Protein AF-A0A355C442-F1 (afdb_monomer)

Nearest PDB structures (foldseek):
  4i99-assembly1_C  TM=9.065E-01  e=6.624E-02  Pyrococcus furiosus DSM 3638
  1w1w-assembly1_F  TM=9.064E-01  e=1.293E-01  Saccharomyces cerevisiae
  8ro6-assembly1_B  TM=7.929E-01  e=1.581E-01  Homo sapiens
  4pql-assembly1_A  TM=5.981E-01  e=1.538E+00  Staphylococcus aureus
  7tve-assembly1_G  TM=5.615E-01  e=5.862E+00  Saccharomyces cerevisiae W303

Mean predicted aligned error: 9.16 Å

Radius of gyration: 17.13 Å; Cα contacts (8 Å, |Δi|>4): 61; chains: 1; bounding box: 47×35×39 Å

Solvent-accessible surface area (backbone atoms only — not comparable to full-atom values): 4861 Å² total; per-residue (Å²): 130,82,87,72,81,68,74,40,52,54,77,77,68,56,73,95,60,93,64,101,62,58,69,68,57,55,51,50,51,54,50,52,51,51,51,54,36,33,74,70,63,51,28,47,78,50,64,90,52,90,94,47,75,46,31,35,32,73,47,76,79,73,82,82,83,80,78,84,76,83,82,80,130

pLDDT: mean 82.17, std 18.3, range [41.12, 97.81]

Foldseek 3Di:
DPDDFDWDFLVVVQDPDDDPDPPVVSSVVSVVVQVVCVVVVQKDWDDDDPPGTIIMTGDDPPDDPPPPPPPDD

Sequence (73 aa):
LGSIPEWTPLAALAPLREIDAPAASVAASAFNAALEFAKNGAMEIRQTAHFEPIYVRRRERANEDKGARDGAE

Secondary structure (DSSP, 8-state):
---PPPPEEGGGGS-SS--SS-HHHHHHHHHHHHHHHHHTTSEEEE-SSTTSPPEEEEPP----SSSSSSS--

Structure (mmCIF, N/CA/C/O backbone):
data_AF-A0A355C442-F1
#
_entry.id   AF-A0A355C442-F1
#
loop_
_atom_site.group_PDB
_atom_site.id
_atom_site.type_symbol
_atom_site.label_atom_id
_atom_site.label_alt_id
_atom_site.label_comp_id
_atom_site.label_asym_id
_atom_site.label_entity_id
_atom_site.label_seq_id
_atom_site.pdbx_PDB_ins_code
_atom_site.Cartn_x
_atom_site.Cartn_y
_atom_site.Cartn_z
_atom_site.occupancy
_atom_site.B_iso_or_equiv
_atom_site.auth_seq_id
_atom_site.auth_comp_id
_atom_site.auth_asym_id
_atom_site.auth_atom_id
_atom_site.pdbx_PDB_model_num
ATOM 1 N N . LEU A 1 1 ? -25.907 -7.781 5.131 1.00 47.50 1 LEU A N 1
ATOM 2 C CA . LEU A 1 1 ? -24.621 -7.720 5.860 1.00 47.50 1 LEU A CA 1
ATOM 3 C C . LEU A 1 1 ? -24.031 -6.362 5.533 1.00 47.50 1 LEU A C 1
ATOM 5 O O . LEU A 1 1 ? -23.806 -6.117 4.356 1.00 47.50 1 LEU A O 1
ATOM 9 N N . GLY A 1 2 ? -23.958 -5.451 6.509 1.00 49.78 2 GLY A N 1
ATOM 10 C CA . GLY A 1 2 ? -23.437 -4.096 6.284 1.00 49.78 2 GLY A CA 1
ATOM 11 C C . GLY A 1 2 ? -22.072 -4.152 5.600 1.00 49.78 2 GLY A C 1
ATOM 12 O O . GLY A 1 2 ? -21.318 -5.089 5.850 1.00 49.78 2 GLY A O 1
ATOM 13 N N . SER A 1 3 ? -21.822 -3.215 4.687 1.00 64.31 3 SER A N 1
ATOM 14 C CA . SER A 1 3 ? -20.677 -3.167 3.777 1.00 64.31 3 SER A CA 1
ATOM 15 C C . SER A 1 3 ? -19.362 -3.402 4.520 1.00 64.31 3 SER A C 1
ATOM 17 O O . SER A 1 3 ? -18.835 -2.493 5.147 1.00 64.31 3 SER A O 1
ATOM 19 N N . ILE A 1 4 ? -18.842 -4.629 4.496 1.00 61.16 4 ILE A N 1
ATOM 20 C CA . ILE A 1 4 ? -17.511 -4.903 5.034 1.00 61.16 4 ILE A CA 1
ATOM 21 C C . ILE A 1 4 ? -16.532 -4.341 4.002 1.00 61.16 4 ILE A C 1
ATOM 23 O O . ILE A 1 4 ? -16.562 -4.808 2.861 1.00 61.16 4 ILE A O 1
ATOM 27 N N . PRO A 1 5 ? -15.683 -3.359 4.348 1.00 65.62 5 PRO A N 1
ATOM 28 C CA . PRO A 1 5 ? -14.708 -2.840 3.402 1.00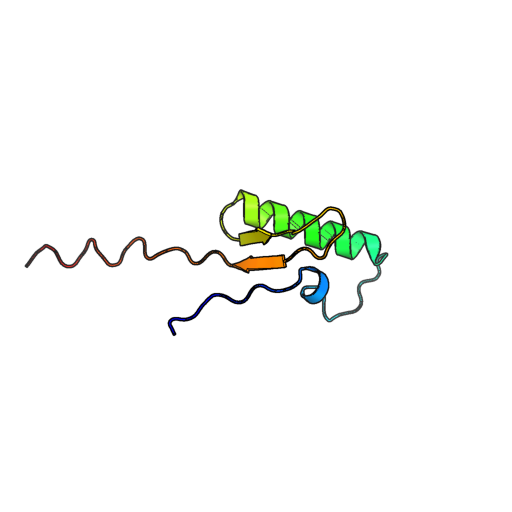 65.62 5 PRO A CA 1
ATOM 29 C C . PRO A 1 5 ? -13.770 -3.964 2.947 1.00 65.62 5 PRO A C 1
ATOM 31 O O . PRO A 1 5 ? -13.178 -4.675 3.767 1.00 65.62 5 PRO A O 1
ATOM 34 N N . GLU A 1 6 ? -13.671 -4.133 1.627 1.00 84.62 6 GLU A N 1
ATOM 35 C CA . GLU A 1 6 ? -12.938 -5.229 1.000 1.00 84.62 6 GLU A CA 1
ATOM 36 C C . GLU A 1 6 ? -11.424 -5.031 1.153 1.00 84.62 6 GLU A C 1
ATOM 38 O O . GLU A 1 6 ? -10.865 -3.979 0.835 1.00 84.62 6 GLU A O 1
ATOM 43 N N . TRP A 1 7 ? -10.750 -6.060 1.666 1.00 93.81 7 TRP A N 1
ATOM 44 C CA . TRP A 1 7 ? -9.293 -6.104 1.716 1.00 93.81 7 TRP A CA 1
ATOM 45 C C . TRP A 1 7 ? -8.748 -6.404 0.325 1.00 93.81 7 TRP A C 1
ATOM 47 O O . TRP A 1 7 ? -9.043 -7.450 -0.241 1.00 93.81 7 TRP A O 1
ATOM 57 N N . THR A 1 8 ? -7.902 -5.521 -0.192 1.00 94.31 8 THR A N 1
ATOM 58 C CA . THR A 1 8 ? -7.312 -5.647 -1.529 1.00 94.31 8 THR A CA 1
ATOM 59 C C . THR A 1 8 ? -5.825 -5.987 -1.417 1.00 94.31 8 THR A C 1
ATOM 61 O O . THR A 1 8 ? -5.133 -5.369 -0.604 1.00 94.31 8 THR A O 1
ATOM 64 N N . PRO A 1 9 ? -5.283 -6.933 -2.204 1.00 94.94 9 PRO A N 1
ATOM 65 C CA . PRO A 1 9 ? -3.839 -7.139 -2.279 1.00 94.94 9 PRO A CA 1
ATOM 66 C C . PRO A 1 9 ? -3.134 -5.867 -2.770 1.00 94.94 9 PRO A C 1
ATOM 68 O O . PRO A 1 9 ? -3.525 -5.299 -3.786 1.00 94.94 9 PRO A O 1
ATOM 71 N N . LEU A 1 10 ? -2.057 -5.440 -2.110 1.00 93.75 10 LEU A N 1
ATOM 72 C CA . LEU A 1 10 ? -1.292 -4.246 -2.495 1.00 93.75 10 LEU A CA 1
ATOM 73 C C . LEU A 1 10 ? -0.779 -4.331 -3.941 1.00 93.75 10 LEU A C 1
ATOM 75 O O . LEU A 1 10 ? -0.789 -3.337 -4.659 1.00 93.75 10 LEU A O 1
ATOM 79 N N . ALA A 1 11 ? -0.390 -5.527 -4.391 1.00 90.50 11 ALA A N 1
ATOM 80 C CA . ALA A 1 11 ? 0.059 -5.763 -5.762 1.00 90.50 11 ALA A CA 1
ATOM 81 C C . ALA A 1 11 ? -1.032 -5.487 -6.817 1.00 90.50 11 ALA A C 1
ATOM 83 O O . ALA A 1 11 ? -0.705 -5.158 -7.953 1.00 90.50 11 ALA A O 1
ATOM 84 N N . ALA A 1 12 ? -2.316 -5.566 -6.450 1.00 89.88 12 ALA A N 1
ATOM 85 C CA . ALA A 1 12 ? -3.425 -5.229 -7.343 1.00 89.88 12 ALA A CA 1
ATOM 86 C C . ALA A 1 12 ? -3.596 -3.710 -7.537 1.00 89.88 12 ALA A C 1
ATOM 88 O O . ALA A 1 12 ? -4.314 -3.289 -8.438 1.00 89.88 12 ALA A O 1
ATOM 89 N N . LEU A 1 13 ? -2.924 -2.884 -6.723 1.00 84.38 13 LEU A N 1
ATOM 90 C CA . LEU A 1 13 ? -2.876 -1.425 -6.882 1.00 84.38 13 LEU A CA 1
ATOM 91 C C . LEU A 1 13 ? -1.754 -0.965 -7.822 1.00 84.38 13 LEU A C 1
ATOM 93 O O . LEU A 1 13 ? -1.494 0.236 -7.928 1.00 84.38 13 LEU A O 1
ATOM 97 N N . ALA A 1 14 ? -1.070 -1.904 -8.482 1.00 80.12 14 ALA A N 1
ATOM 98 C CA . ALA A 1 14 ? -0.076 -1.578 -9.487 1.00 80.12 14 ALA A CA 1
ATOM 99 C C . ALA A 1 14 ? -0.686 -0.670 -10.576 1.00 80.12 14 ALA A C 1
ATOM 101 O O . ALA A 1 14 ? -1.849 -0.836 -10.957 1.00 80.12 14 ALA A O 1
ATOM 102 N N . PRO A 1 15 ? 0.078 0.314 -11.076 1.00 78.06 15 PRO A N 1
ATOM 103 C CA . PRO A 1 15 ? -0.406 1.229 -12.098 1.00 78.06 15 PRO A CA 1
ATOM 104 C C . PRO A 1 15 ? -0.835 0.459 -13.354 1.00 78.06 15 PRO A C 1
ATOM 106 O O . PRO A 1 15 ? -0.105 -0.387 -13.855 1.00 78.06 15 PRO A O 1
ATOM 109 N N . LEU A 1 16 ? -2.011 0.801 -13.891 1.00 76.12 16 LEU A N 1
ATOM 110 C CA . LEU A 1 16 ? -2.555 0.201 -15.122 1.00 76.12 16 LEU A CA 1
ATOM 111 C C . LEU A 1 16 ? -1.803 0.630 -16.393 1.00 76.12 16 LEU A C 1
ATOM 113 O O . LEU A 1 16 ? -2.062 0.107 -17.473 1.00 76.12 16 LEU A O 1
ATOM 117 N N . ARG A 1 17 ? -0.909 1.616 -16.273 1.00 82.12 17 ARG A N 1
ATOM 118 C CA . ARG A 1 17 ? -0.061 2.110 -17.357 1.00 82.12 17 ARG A CA 1
ATOM 119 C C . ARG A 1 17 ? 1.363 1.619 -17.169 1.00 82.12 17 ARG A C 1
ATOM 121 O O . ARG A 1 17 ? 1.839 1.524 -16.038 1.00 82.12 17 ARG A O 1
ATOM 128 N N . GLU A 1 18 ? 2.044 1.404 -18.283 1.00 81.00 18 GLU A N 1
A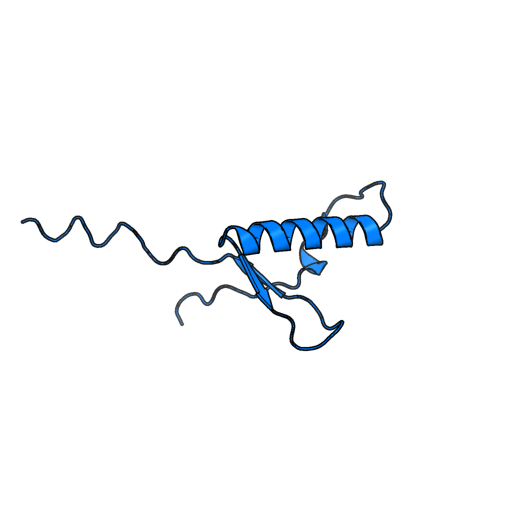TOM 129 C CA . GLU A 1 18 ? 3.469 1.113 -18.281 1.00 81.00 18 GLU A CA 1
ATOM 130 C C . GLU A 1 18 ? 4.237 2.301 -17.687 1.00 81.00 18 GLU A C 1
ATOM 132 O O . GLU A 1 18 ? 4.003 3.463 -18.035 1.00 81.00 18 GLU A O 1
ATOM 137 N N . ILE A 1 19 ? 5.100 2.003 -16.719 1.00 87.19 19 ILE A N 1
ATOM 138 C CA . ILE A 1 19 ? 6.024 2.966 -16.132 1.00 87.19 19 ILE A CA 1
ATOM 139 C C . ILE A 1 19 ? 7.417 2.544 -16.567 1.00 87.19 19 ILE A C 1
ATOM 141 O O . ILE A 1 19 ? 7.798 1.395 -16.353 1.00 87.19 19 ILE A O 1
ATOM 145 N N . ASP A 1 20 ? 8.172 3.486 -17.124 1.00 93.25 20 ASP A N 1
ATOM 146 C CA . ASP A 1 20 ? 9.590 3.311 -17.433 1.00 93.25 20 ASP A CA 1
ATOM 147 C C . ASP A 1 20 ? 10.421 3.322 -16.136 1.00 93.25 20 ASP A C 1
ATOM 149 O O .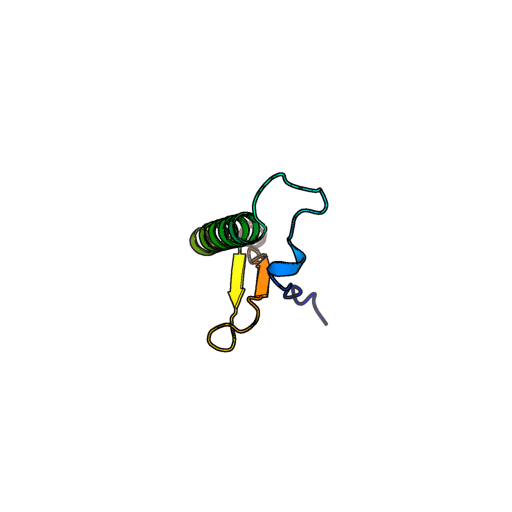 ASP A 1 20 ? 11.050 4.309 -15.756 1.00 93.25 20 ASP A O 1
ATOM 153 N N . ALA A 1 21 ? 10.293 2.241 -15.365 1.00 90.75 21 ALA A N 1
ATOM 154 C CA . ALA A 1 21 ? 11.002 1.999 -14.120 1.00 90.75 21 ALA A CA 1
ATOM 155 C C . ALA A 1 21 ? 11.053 0.489 -13.823 1.00 90.75 21 ALA A C 1
ATOM 157 O O . ALA A 1 21 ? 10.136 -0.249 -14.191 1.00 90.75 21 ALA A O 1
ATOM 158 N N . PRO A 1 22 ? 12.069 0.004 -13.085 1.00 93.69 22 PRO A N 1
ATOM 159 C CA . PRO A 1 22 ? 12.102 -1.383 -12.639 1.00 93.69 22 PRO A CA 1
ATOM 160 C C . PRO A 1 22 ? 10.862 -1.741 -11.810 1.00 93.69 2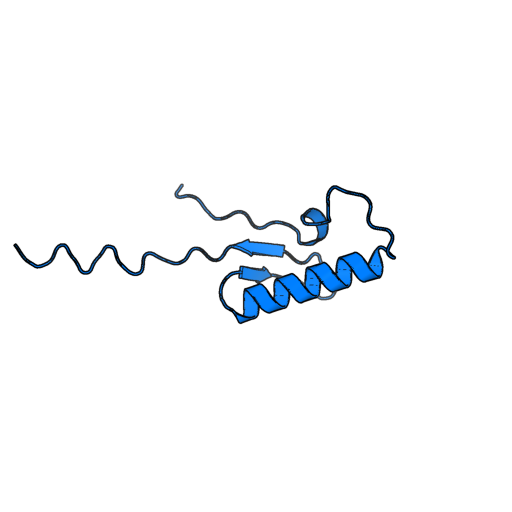2 PRO A C 1
ATOM 162 O O . PRO A 1 22 ? 10.468 -0.995 -10.911 1.00 93.69 22 PRO A O 1
ATOM 165 N N . ALA A 1 23 ? 10.294 -2.928 -12.038 1.00 89.12 23 ALA A N 1
ATOM 166 C CA . ALA A 1 23 ? 9.111 -3.402 -11.311 1.00 89.12 23 ALA A CA 1
ATOM 167 C C . ALA A 1 23 ? 9.300 -3.376 -9.780 1.00 89.12 23 ALA A C 1
ATOM 169 O O . ALA A 1 23 ? 8.385 -3.017 -9.039 1.00 89.12 23 ALA A O 1
ATOM 170 N N . ALA A 1 24 ? 10.513 -3.678 -9.304 1.00 90.94 24 ALA A N 1
ATOM 171 C CA . ALA A 1 24 ? 10.870 -3.595 -7.888 1.00 90.94 24 ALA A CA 1
ATOM 172 C C . ALA A 1 24 ? 10.757 -2.161 -7.334 1.00 90.94 24 ALA A C 1
ATOM 174 O O . ALA A 1 24 ? 10.280 -1.967 -6.218 1.00 90.94 24 ALA A O 1
ATOM 175 N N . SER A 1 25 ? 11.146 -1.151 -8.115 1.00 93.25 25 SER A N 1
ATOM 176 C CA . SER A 1 25 ? 11.030 0.260 -7.730 1.00 93.25 25 SER A CA 1
ATOM 177 C C . SER A 1 25 ? 9.571 0.713 -7.681 1.00 93.25 25 SER A C 1
ATOM 179 O O . SER A 1 25 ? 9.186 1.425 -6.755 1.00 93.25 25 SER A O 1
ATOM 181 N N . VAL A 1 26 ? 8.742 0.257 -8.627 1.00 91.31 26 VAL A N 1
ATOM 182 C CA . VAL A 1 26 ? 7.294 0.522 -8.622 1.00 91.31 26 VAL A CA 1
ATOM 183 C C . VAL A 1 26 ? 6.644 -0.090 -7.379 1.00 91.31 26 VAL A C 1
ATOM 185 O O . VAL A 1 26 ? 5.915 0.600 -6.666 1.00 91.31 26 VAL A O 1
ATOM 188 N N . ALA A 1 27 ? 6.962 -1.349 -7.066 1.00 90.94 27 ALA A N 1
ATOM 189 C CA . ALA A 1 27 ? 6.455 -2.032 -5.878 1.00 90.94 27 ALA A CA 1
ATOM 190 C C . ALA A 1 27 ? 6.897 -1.340 -4.576 1.00 90.94 27 ALA A C 1
ATOM 192 O O . ALA A 1 27 ? 6.070 -1.098 -3.698 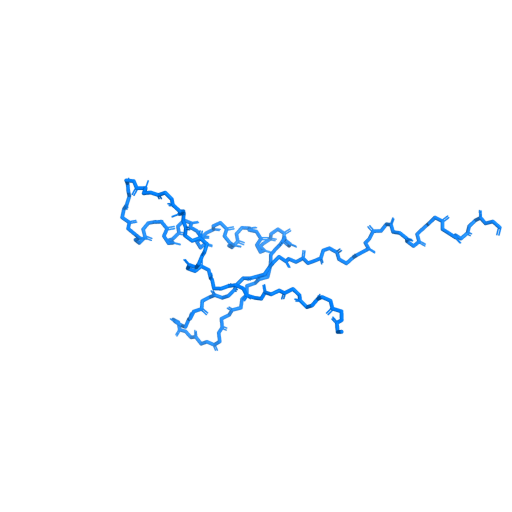1.00 90.94 27 ALA A O 1
ATOM 193 N N . ALA A 1 28 ? 8.175 -0.962 -4.467 1.00 92.81 28 ALA A N 1
ATOM 194 C CA . ALA A 1 28 ? 8.700 -0.243 -3.307 1.00 92.81 28 ALA A CA 1
ATOM 195 C C . ALA A 1 28 ? 8.029 1.129 -3.124 1.00 92.81 28 ALA A C 1
ATOM 197 O O . ALA A 1 28 ? 7.691 1.511 -2.005 1.00 92.81 28 ALA A O 1
ATOM 198 N N . SER A 1 29 ? 7.786 1.856 -4.218 1.00 93.44 29 SER A N 1
ATOM 199 C CA . SER A 1 29 ? 7.086 3.143 -4.184 1.00 93.44 29 SER A CA 1
ATOM 200 C C . SER A 1 29 ? 5.631 2.990 -3.732 1.00 93.44 29 SER A C 1
ATOM 202 O O . SER A 1 29 ? 5.192 3.713 -2.836 1.00 93.44 29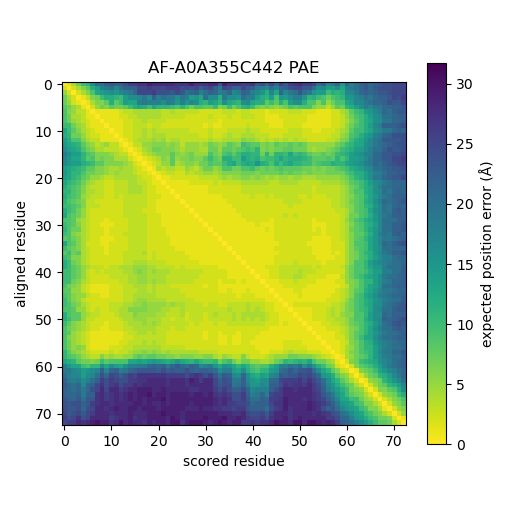 SER A O 1
ATOM 204 N N . ALA A 1 30 ? 4.906 2.010 -4.280 1.00 92.81 30 ALA A N 1
ATOM 205 C CA . ALA A 1 30 ? 3.535 1.711 -3.874 1.00 92.81 30 ALA A CA 1
ATOM 206 C C . ALA A 1 30 ? 3.454 1.300 -2.394 1.00 92.81 30 ALA A C 1
ATOM 208 O O . ALA A 1 30 ? 2.565 1.751 -1.671 1.00 92.81 30 ALA A O 1
ATOM 209 N N . PHE A 1 31 ? 4.409 0.493 -1.923 1.00 95.06 31 PHE A N 1
ATOM 210 C CA . PHE A 1 31 ? 4.495 0.100 -0.520 1.00 95.06 31 PHE A CA 1
ATOM 211 C C . PHE A 1 31 ? 4.781 1.289 0.402 1.00 95.06 31 PHE A C 1
ATOM 213 O O . PHE A 1 31 ? 4.065 1.474 1.384 1.00 95.06 31 PHE A O 1
ATOM 220 N N . ASN A 1 32 ? 5.742 2.151 0.057 1.00 96.75 32 ASN A N 1
ATOM 221 C CA . ASN A 1 32 ? 6.004 3.381 0.809 1.00 96.75 32 ASN A CA 1
ATOM 222 C C . ASN A 1 32 ? 4.767 4.288 0.874 1.00 96.75 32 ASN A C 1
ATOM 224 O O . ASN A 1 32 ? 4.433 4.791 1.943 1.00 96.75 32 ASN A O 1
ATOM 228 N N . ALA A 1 33 ? 4.044 4.459 -0.237 1.00 94.81 33 ALA A N 1
ATOM 229 C CA . ALA A 1 33 ? 2.807 5.235 -0.246 1.00 94.81 33 ALA A CA 1
ATOM 230 C C . ALA A 1 33 ? 1.748 4.633 0.694 1.00 94.81 33 ALA A C 1
ATOM 232 O O . ALA A 1 33 ? 1.138 5.359 1.479 1.00 94.81 33 ALA A O 1
ATOM 233 N N . ALA A 1 34 ? 1.558 3.309 0.666 1.00 95.00 34 ALA A N 1
ATOM 234 C CA . ALA A 1 34 ? 0.644 2.616 1.572 1.00 95.00 34 ALA A CA 1
ATOM 235 C C . ALA A 1 34 ? 1.022 2.828 3.050 1.00 95.00 34 ALA A C 1
ATOM 237 O O . ALA A 1 34 ? 0.143 3.106 3.868 1.00 95.00 34 ALA A O 1
ATOM 238 N N . LEU A 1 35 ? 2.316 2.764 3.390 1.00 97.00 35 LEU A N 1
ATOM 239 C CA . LEU A 1 35 ? 2.810 3.042 4.743 1.00 97.00 35 LEU A CA 1
ATOM 240 C C . LEU A 1 35 ? 2.506 4.479 5.187 1.00 97.00 35 LEU A C 1
ATOM 242 O O . LEU A 1 35 ? 2.048 4.678 6.311 1.00 97.00 35 LEU A O 1
ATOM 246 N N . GLU A 1 36 ? 2.682 5.470 4.311 1.00 97.81 36 GLU A N 1
ATOM 247 C CA . GLU A 1 36 ? 2.336 6.863 4.623 1.00 97.81 36 GLU A CA 1
ATOM 248 C C . GLU A 1 36 ? 0.822 7.053 4.821 1.00 97.81 36 GLU A C 1
ATOM 250 O O . GLU A 1 36 ? 0.395 7.738 5.753 1.00 97.81 36 GLU A O 1
ATOM 255 N N . PHE A 1 37 ? -0.024 6.397 4.018 1.00 95.25 37 PHE A N 1
ATOM 256 C CA . PHE A 1 37 ? -1.476 6.419 4.241 1.00 95.25 37 PHE A CA 1
ATOM 257 C C . PHE A 1 37 ? -1.878 5.753 5.559 1.00 95.25 37 PHE A C 1
ATOM 259 O O . PHE A 1 37 ? -2.782 6.245 6.241 1.00 95.25 37 PHE A O 1
ATOM 266 N N . ALA A 1 38 ? -1.217 4.656 5.929 1.00 95.69 38 ALA A N 1
ATOM 267 C CA . ALA A 1 38 ? -1.466 3.969 7.188 1.00 95.69 38 ALA A CA 1
ATOM 268 C C . ALA A 1 38 ? -1.039 4.819 8.389 1.00 95.69 38 ALA A C 1
ATOM 270 O O . ALA A 1 38 ? -1.812 4.997 9.330 1.00 95.69 38 ALA A O 1
ATOM 271 N N . LYS A 1 39 ? 0.146 5.431 8.314 1.00 96.25 39 LYS A N 1
ATOM 272 C CA . LYS A 1 39 ? 0.669 6.363 9.319 1.00 96.25 39 LYS A CA 1
ATOM 273 C C . LYS A 1 39 ? -0.265 7.551 9.557 1.00 96.25 39 LYS A C 1
ATOM 275 O O . LYS A 1 39 ? -0.457 7.952 10.700 1.00 96.25 39 LYS A O 1
ATOM 280 N N . ASN A 1 40 ? -0.895 8.066 8.502 1.00 95.69 40 ASN A N 1
ATOM 281 C CA . ASN A 1 40 ? -1.871 9.159 8.582 1.00 95.69 40 ASN A CA 1
ATOM 282 C C . ASN A 1 40 ? -3.294 8.694 8.953 1.00 95.69 40 ASN A C 1
ATOM 284 O O . ASN A 1 40 ? -4.232 9.491 8.942 1.00 95.69 40 ASN A O 1
ATOM 288 N N . GLY A 1 41 ? -3.487 7.405 9.248 1.00 93.62 41 GLY A N 1
ATOM 289 C CA . GLY A 1 41 ? -4.775 6.842 9.646 1.00 93.62 41 GLY A CA 1
ATOM 290 C C . GLY A 1 41 ? -5.818 6.776 8.527 1.00 93.62 4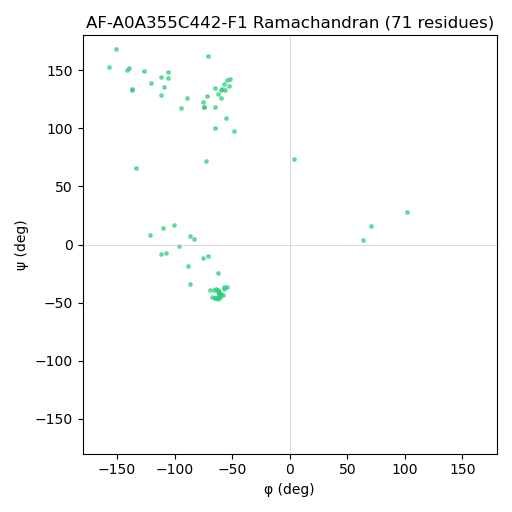1 GLY A C 1
ATOM 291 O O . GLY A 1 41 ? -7.000 6.613 8.821 1.00 93.62 41 GLY A O 1
ATOM 292 N N . ALA A 1 42 ? -5.417 6.904 7.260 1.00 93.06 42 ALA A N 1
ATOM 293 C CA . ALA A 1 42 ? -6.310 6.824 6.100 1.00 93.06 42 ALA A CA 1
ATOM 294 C C . ALA A 1 42 ? -6.488 5.385 5.573 1.00 93.06 42 ALA A C 1
ATOM 296 O O . ALA A 1 42 ? -7.441 5.097 4.842 1.00 93.06 42 ALA A O 1
ATOM 297 N N . MET A 1 43 ? -5.576 4.482 5.935 1.00 93.88 43 MET A N 1
ATOM 298 C CA . MET A 1 43 ? -5.508 3.108 5.441 1.00 93.88 43 MET A CA 1
ATOM 299 C C . MET A 1 43 ? -5.157 2.143 6.573 1.00 93.88 43 MET A C 1
ATOM 301 O O . MET A 1 43 ? -4.472 2.507 7.523 1.00 93.88 43 MET A O 1
ATOM 305 N N . GLU A 1 44 ? -5.608 0.900 6.454 1.00 95.81 44 GLU A N 1
ATOM 306 C CA . GLU A 1 44 ? -5.141 -0.211 7.280 1.00 95.8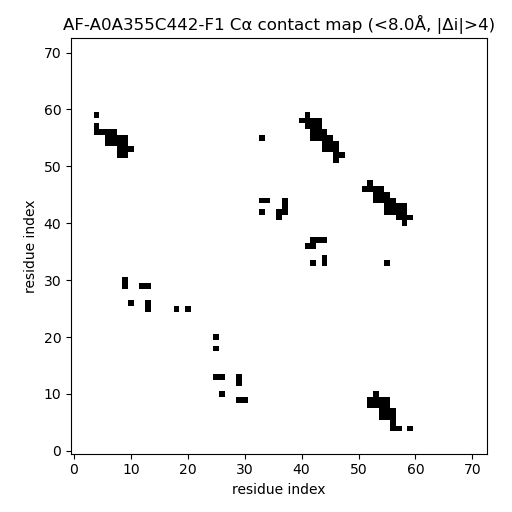1 44 GLU A CA 1
ATOM 307 C C . GLU A 1 44 ? -4.346 -1.196 6.420 1.00 95.81 44 GLU A C 1
ATOM 309 O O . GLU A 1 44 ? -4.684 -1.422 5.256 1.00 95.81 44 GLU A O 1
ATOM 314 N N . ILE A 1 45 ? -3.304 -1.789 7.009 1.00 96.19 45 ILE A N 1
ATOM 315 C CA . ILE A 1 45 ? -2.417 -2.767 6.371 1.00 96.19 45 ILE A CA 1
ATOM 316 C C . ILE A 1 45 ? -2.468 -4.072 7.166 1.00 96.19 45 ILE A C 1
ATOM 318 O O . ILE A 1 45 ? -2.462 -4.052 8.397 1.00 96.19 45 ILE A O 1
ATOM 322 N N . ARG A 1 46 ? -2.492 -5.210 6.468 1.00 96.50 46 ARG A N 1
ATOM 323 C CA . ARG A 1 46 ? -2.451 -6.546 7.071 1.00 96.50 46 ARG A CA 1
ATOM 324 C C . ARG A 1 46 ? -1.516 -7.478 6.303 1.00 96.50 46 ARG A C 1
ATOM 326 O O . ARG A 1 46 ? -1.623 -7.587 5.085 1.00 96.50 46 ARG A O 1
ATOM 333 N N . GLN A 1 47 ? -0.667 -8.200 7.032 1.00 97.19 47 GLN A N 1
ATOM 334 C CA . GLN A 1 47 ? 0.179 -9.284 6.528 1.00 97.19 47 GLN A CA 1
ATOM 335 C C . GLN A 1 47 ? 0.133 -10.447 7.528 1.00 97.19 47 GLN A C 1
ATOM 337 O O . GLN A 1 47 ? 0.209 -10.227 8.735 1.00 97.19 47 GLN A O 1
ATOM 342 N N . THR A 1 48 ? -0.063 -11.671 7.042 1.00 96.88 48 THR A N 1
ATOM 343 C CA . THR A 1 48 ? -0.283 -12.859 7.886 1.00 96.88 48 THR A CA 1
ATOM 344 C C . THR A 1 48 ? 1.014 -13.529 8.334 1.00 96.88 48 THR A C 1
ATOM 346 O O . THR A 1 48 ? 1.071 -14.047 9.445 1.00 96.88 48 THR A O 1
ATOM 349 N N . ALA A 1 49 ? 2.051 -13.507 7.495 1.00 96.69 49 ALA A N 1
ATOM 350 C CA . ALA A 1 49 ? 3.390 -13.997 7.808 1.00 96.69 49 ALA A CA 1
ATOM 351 C C . ALA A 1 49 ? 4.455 -13.234 7.001 1.00 96.69 49 ALA A C 1
ATOM 353 O O . ALA A 1 49 ? 4.136 -12.492 6.072 1.00 96.69 49 ALA A O 1
ATOM 354 N N . HIS A 1 50 ? 5.733 -13.406 7.346 1.00 97.00 50 HIS A N 1
ATOM 355 C CA . HIS A 1 50 ? 6.830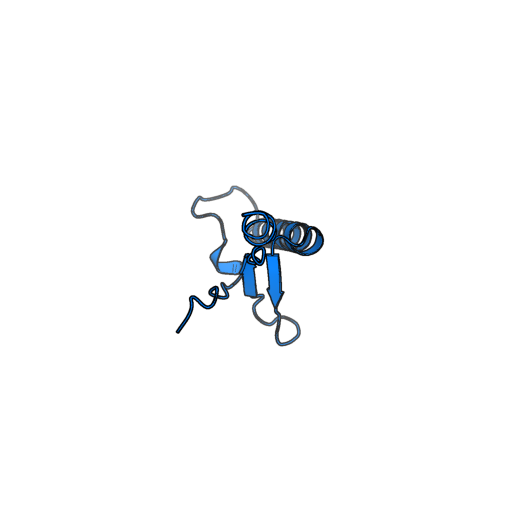 -12.777 6.608 1.00 97.00 50 HIS A CA 1
ATOM 356 C C . HIS A 1 50 ? 6.779 -13.149 5.121 1.00 97.00 50 HIS A C 1
ATOM 358 O O . HIS A 1 50 ? 6.637 -14.320 4.785 1.00 97.00 50 HIS A O 1
ATOM 364 N N . PHE A 1 51 ? 6.924 -12.146 4.252 1.00 93.75 51 PHE A N 1
ATOM 365 C CA . PHE A 1 51 ? 6.906 -12.279 2.788 1.00 93.75 51 PHE A CA 1
ATOM 366 C C . PHE A 1 51 ? 5.586 -12.772 2.168 1.00 93.75 51 PHE A C 1
ATOM 368 O O . PHE A 1 51 ? 5.507 -12.890 0.948 1.00 93.75 51 PHE A O 1
ATOM 375 N N . GLU A 1 52 ? 4.532 -12.972 2.962 1.00 96.44 52 GLU A N 1
ATOM 376 C CA . GLU A 1 52 ? 3.182 -13.205 2.441 1.00 96.44 52 GLU A CA 1
ATOM 377 C C . GLU A 1 52 ? 2.588 -11.923 1.832 1.00 96.44 52 GLU A C 1
ATOM 379 O O . GLU A 1 52 ? 3.054 -10.814 2.139 1.00 96.44 52 GLU A O 1
ATOM 384 N N . PRO A 1 53 ? 1.537 -12.035 0.997 1.00 95.69 53 PRO A N 1
ATOM 385 C CA . PRO A 1 53 ? 0.877 -10.883 0.408 1.00 95.69 53 PRO A CA 1
ATOM 386 C C . PRO A 1 53 ? 0.458 -9.845 1.450 1.00 95.69 53 PRO A C 1
ATOM 388 O O . PRO A 1 53 ? -0.101 -10.154 2.506 1.00 95.69 53 PRO A O 1
ATOM 391 N N . ILE A 1 54 ? 0.705 -8.584 1.109 1.00 96.38 54 ILE A N 1
ATOM 392 C CA . ILE A 1 54 ? 0.269 -7.434 1.893 1.00 96.38 54 ILE A CA 1
ATOM 393 C C . ILE A 1 54 ? -1.120 -7.046 1.408 1.00 96.38 54 ILE A C 1
ATOM 395 O O . ILE A 1 54 ? -1.319 -6.802 0.218 1.00 96.38 54 ILE A O 1
ATOM 399 N N . TYR A 1 55 ? -2.070 -6.968 2.330 1.00 96.88 55 TYR A N 1
ATOM 400 C CA . TYR A 1 55 ? -3.425 -6.510 2.065 1.00 96.88 55 TYR A CA 1
ATOM 401 C C . TYR A 1 55 ? -3.617 -5.107 2.619 1.00 96.88 55 TYR A C 1
ATOM 403 O O . TYR A 1 55 ? -3.132 -4.782 3.704 1.00 96.88 55 TYR A O 1
ATOM 411 N N . VAL A 1 56 ? -4.373 -4.296 1.892 1.00 95.44 56 VAL A N 1
ATOM 412 C CA . VAL A 1 56 ? -4.735 -2.939 2.282 1.00 95.44 56 VAL A CA 1
ATOM 413 C C . VAL A 1 56 ? -6.241 -2.755 2.227 1.00 95.44 56 VAL A C 1
ATOM 415 O O . VAL A 1 56 ? -6.929 -3.364 1.406 1.00 95.44 56 VAL A O 1
ATOM 418 N N . ARG A 1 57 ? -6.765 -1.897 3.094 1.00 94.31 57 ARG A N 1
ATOM 419 C CA . ARG A 1 57 ? -8.130 -1.383 2.975 1.00 94.31 57 ARG A CA 1
ATOM 420 C C . ARG A 1 57 ? -8.163 0.081 3.358 1.00 94.31 57 ARG A C 1
ATOM 422 O O . ARG A 1 57 ? -7.390 0.532 4.206 1.00 94.31 57 ARG A O 1
ATOM 429 N N . ARG A 1 58 ? -9.090 0.829 2.769 1.00 91.44 58 ARG A N 1
ATOM 430 C CA . ARG A 1 58 ? -9.372 2.187 3.232 1.00 91.44 58 ARG A CA 1
ATOM 431 C C . ARG A 1 58 ? -9.939 2.110 4.647 1.00 91.44 58 ARG A C 1
ATOM 433 O O . ARG A 1 58 ? -10.824 1.299 4.908 1.00 91.44 58 ARG A O 1
ATOM 440 N N . ARG A 1 59 ? -9.452 2.965 5.543 1.00 87.38 59 ARG A N 1
ATOM 441 C CA . ARG A 1 59 ? -10.077 3.116 6.854 1.00 87.38 59 ARG A CA 1
ATOM 442 C C . ARG A 1 59 ? -11.366 3.908 6.663 1.00 87.38 59 ARG A C 1
ATOM 444 O O . ARG A 1 59 ? -11.332 5.048 6.192 1.00 87.38 59 ARG A O 1
ATOM 451 N N . GLU A 1 60 ? -12.504 3.310 6.988 1.00 77.44 60 GLU A N 1
ATOM 452 C CA . GLU A 1 60 ? -13.747 4.065 7.090 1.00 77.44 60 GLU A CA 1
ATOM 453 C C . GLU A 1 60 ? -13.577 5.042 8.255 1.00 77.44 60 GLU A C 1
ATOM 455 O O . GLU A 1 60 ? -13.318 4.631 9.388 1.00 77.44 60 GLU A O 1
ATOM 460 N N . ARG A 1 61 ? -13.649 6.350 7.982 1.00 63.59 61 ARG A N 1
ATOM 461 C CA . ARG A 1 61 ? -13.795 7.326 9.062 1.00 63.59 61 ARG A CA 1
ATOM 462 C C . ARG A 1 61 ? -15.149 7.034 9.687 1.00 63.59 61 ARG A C 1
ATOM 464 O O . ARG A 1 61 ? -16.170 7.362 9.089 1.00 63.59 61 ARG A O 1
ATOM 471 N N . ALA A 1 62 ? -15.156 6.331 10.814 1.00 49.94 62 ALA A N 1
ATOM 472 C CA . ALA A 1 62 ? -16.366 6.085 11.572 1.00 49.94 62 ALA A CA 1
ATOM 473 C C . ALA A 1 62 ? -16.986 7.449 11.878 1.00 49.94 62 ALA A C 1
ATOM 475 O O . ALA A 1 62 ? -16.374 8.206 12.613 1.00 49.94 62 ALA A O 1
ATOM 476 N N . ASN A 1 63 ? -18.114 7.767 11.230 1.00 49.06 63 ASN A N 1
ATOM 477 C CA . ASN A 1 63 ? -19.064 8.841 11.544 1.00 49.06 63 ASN A CA 1
ATOM 478 C C . ASN A 1 63 ? -18.665 9.750 12.727 1.00 49.06 63 ASN A C 1
ATOM 480 O O . ASN A 1 63 ? -19.268 9.697 13.794 1.00 49.06 63 ASN A O 1
ATOM 484 N N . GLU A 1 64 ? -17.686 10.625 12.529 1.00 51.91 64 GLU A N 1
ATOM 485 C CA . GLU A 1 64 ? -17.502 11.803 13.364 1.00 51.91 64 GLU A CA 1
ATOM 486 C C . GLU A 1 64 ? -18.235 12.931 12.631 1.00 51.91 64 GLU A C 1
ATOM 488 O O . GLU A 1 64 ? -17.909 13.243 11.487 1.00 51.91 64 GLU A O 1
ATOM 493 N N . ASP A 1 65 ? -19.260 13.482 13.289 1.00 50.31 65 ASP A N 1
ATOM 494 C CA . ASP A 1 65 ? -20.086 14.641 12.888 1.00 50.31 65 ASP A CA 1
ATOM 495 C C . ASP A 1 65 ? -21.502 14.410 12.297 1.00 50.31 65 ASP A C 1
ATOM 497 O O . ASP A 1 65 ? -22.026 15.263 11.585 1.00 50.31 65 ASP A O 1
ATOM 501 N N . LYS A 1 66 ? -22.203 13.314 12.639 1.00 45.12 66 LYS A N 1
ATOM 502 C CA . LYS A 1 66 ? -23.685 13.244 12.490 1.00 45.12 66 LYS A CA 1
ATOM 503 C C . LYS A 1 66 ? -24.475 12.965 13.777 1.00 45.12 66 LYS A C 1
ATOM 505 O O . LYS A 1 66 ? -25.678 12.772 13.711 1.00 45.12 66 LYS A O 1
ATOM 510 N N . GLY A 1 67 ? -23.825 12.975 14.943 1.00 42.94 67 GLY A N 1
ATOM 511 C CA . GLY A 1 67 ? -24.494 12.810 16.246 1.00 42.94 67 GLY A CA 1
ATOM 512 C C . GLY A 1 67 ? -24.588 14.081 17.096 1.00 42.94 67 GLY A C 1
ATOM 513 O O . GLY A 1 67 ? -25.228 14.060 18.137 1.00 42.94 67 GLY A O 1
ATOM 514 N N . ALA A 1 68 ? -23.949 15.184 16.686 1.00 51.22 68 ALA A N 1
ATOM 515 C CA . ALA A 1 68 ? -23.849 16.398 17.505 1.00 51.22 68 ALA A CA 1
ATOM 516 C C . ALA A 1 68 ? -24.905 17.477 17.183 1.00 51.22 68 ALA A C 1
ATOM 518 O O . ALA A 1 68 ? -24.899 18.525 17.822 1.00 51.22 68 ALA A O 1
ATOM 519 N N . ARG A 1 69 ? -25.795 17.254 16.200 1.00 54.66 69 ARG A N 1
ATOM 520 C CA . ARG A 1 69 ? -26.809 18.245 15.774 1.00 54.66 69 ARG A CA 1
ATOM 521 C C . ARG A 1 69 ? -28.265 17.873 16.086 1.00 54.66 69 ARG A C 1
ATOM 523 O O . ARG A 1 69 ? -29.105 18.753 15.993 1.00 54.66 69 ARG A O 1
ATOM 530 N N . ASP A 1 70 ? -28.543 16.654 16.552 1.00 51.84 70 ASP A N 1
ATOM 531 C CA . ASP A 1 70 ? -29.921 16.181 16.809 1.00 51.84 70 ASP A CA 1
ATOM 532 C C . ASP A 1 70 ? -30.326 16.245 18.301 1.00 51.84 70 ASP A C 1
ATOM 534 O O . ASP A 1 70 ? -31.278 15.599 18.725 1.00 51.84 70 ASP A O 1
ATOM 538 N N . GLY A 1 71 ? -29.587 16.995 19.129 1.00 45.75 71 GLY A N 1
ATOM 539 C CA . GLY A 1 71 ? -29.829 17.118 20.576 1.00 45.75 71 GLY A CA 1
ATOM 540 C C . GLY A 1 71 ? -30.347 18.482 21.041 1.00 45.75 71 GLY A C 1
ATOM 541 O O . GLY A 1 71 ? -30.272 18.771 22.232 1.00 45.75 71 GLY A O 1
ATOM 542 N N . ALA A 1 72 ? -30.802 19.337 20.124 1.00 48.09 72 ALA A N 1
ATOM 543 C CA . ALA A 1 72 ? -31.301 20.673 20.439 1.00 48.09 72 ALA A CA 1
ATOM 544 C C . ALA A 1 72 ? -32.624 20.955 19.717 1.00 48.09 72 ALA A C 1
ATOM 546 O O . ALA A 1 72 ? -32.668 21.828 18.858 1.00 48.09 72 ALA A O 1
ATOM 547 N N . GLU A 1 73 ? -33.682 20.224 20.075 1.00 41.12 73 GLU A N 1
ATOM 548 C CA . GLU A 1 73 ? -35.080 20.628 19.851 1.00 41.12 73 GLU A CA 1
ATOM 549 C C . GLU A 1 73 ? -35.939 20.253 21.064 1.00 41.12 73 GLU A C 1
ATOM 551 O O . GLU A 1 73 ? -35.767 19.128 21.590 1.00 41.12 73 GLU A O 1
#